Protein AF-A0A7J5V8W7-F1 (afdb_monomer)

Sequence (100 aa):
MLTHKNLYSCADNSFRAHDTQSSDITLGALPLSHSFGLTSMNKACKYGNLHVLMRKFQVEEAFQLIEKYKVTDFPGAPALSIKGRIKSNFLFKIINIEDD

Structure (mmCIF, N/CA/C/O backbone):
data_AF-A0A7J5V8W7-F1
#
_entry.id   AF-A0A7J5V8W7-F1
#
loop_
_atom_site.group_PDB
_atom_site.id
_atom_site.type_symbol
_atom_site.label_atom_id
_atom_site.label_alt_id
_atom_site.label_comp_id
_atom_site.label_asym_id
_atom_site.label_entity_id
_atom_site.label_seq_id
_atom_site.pdbx_PDB_ins_code
_atom_site.Cartn_x
_atom_site.Cartn_y
_atom_site.Cartn_z
_atom_site.occupancy
_atom_site.B_iso_or_equiv
_atom_site.auth_seq_id
_atom_site.auth_comp_id
_atom_site.auth_asym_id
_atom_site.auth_atom_id
_atom_site.pdbx_PDB_model_num
ATOM 1 N N . MET A 1 1 ? 18.485 8.009 -0.694 1.00 82.25 1 MET A N 1
ATOM 2 C CA . MET A 1 1 ? 17.552 8.700 -1.612 1.00 82.25 1 MET A CA 1
ATOM 3 C C . MET A 1 1 ? 16.813 7.636 -2.409 1.00 82.25 1 MET A C 1
ATOM 5 O O . MET A 1 1 ? 17.476 6.733 -2.903 1.00 82.25 1 MET A O 1
ATOM 9 N N . LEU A 1 2 ? 15.479 7.677 -2.468 1.00 89.56 2 LEU A N 1
ATOM 10 C CA . LEU A 1 2 ? 14.696 6.715 -3.253 1.00 89.56 2 LEU A CA 1
ATOM 11 C C . LEU A 1 2 ? 14.596 7.188 -4.705 1.00 89.56 2 LEU A C 1
ATOM 13 O O . LEU A 1 2 ? 14.378 8.370 -4.954 1.00 89.56 2 LEU A O 1
ATOM 17 N N . THR A 1 3 ? 14.735 6.264 -5.650 1.00 95.81 3 THR A N 1
ATOM 18 C CA . THR A 1 3 ? 14.502 6.514 -7.078 1.00 95.81 3 THR A CA 1
ATOM 19 C C . THR A 1 3 ? 13.064 6.161 -7.463 1.00 95.81 3 THR A C 1
ATOM 21 O O . THR A 1 3 ? 12.398 5.388 -6.769 1.00 95.81 3 THR A O 1
ATOM 24 N N . HIS A 1 4 ? 12.602 6.639 -8.623 1.00 93.94 4 HIS A N 1
ATOM 25 C CA . HIS A 1 4 ? 11.316 6.212 -9.194 1.00 93.94 4 HIS A CA 1
ATOM 26 C C . HIS A 1 4 ? 11.218 4.689 -9.336 1.00 93.94 4 HIS A C 1
ATOM 28 O O . HIS A 1 4 ? 10.174 4.111 -9.039 1.00 93.94 4 HIS A O 1
ATOM 34 N N . LYS A 1 5 ? 12.321 4.025 -9.713 1.00 95.75 5 LYS A N 1
ATOM 35 C CA . LYS A 1 5 ? 12.374 2.563 -9.816 1.00 95.75 5 LYS A CA 1
ATOM 36 C C . LYS A 1 5 ? 12.135 1.894 -8.461 1.00 95.75 5 LYS A C 1
ATOM 38 O O . LYS A 1 5 ? 11.435 0.892 -8.410 1.00 95.75 5 LYS A O 1
ATOM 43 N N . ASN A 1 6 ? 12.648 2.461 -7.366 1.00 94.56 6 ASN A N 1
ATOM 44 C CA . ASN A 1 6 ? 12.385 1.923 -6.029 1.00 94.56 6 ASN A CA 1
ATOM 45 C C . ASN A 1 6 ? 10.900 2.020 -5.667 1.00 94.56 6 ASN A C 1
ATOM 47 O O . ASN A 1 6 ? 10.324 1.029 -5.234 1.00 94.56 6 ASN A O 1
ATOM 51 N N . LEU A 1 7 ? 10.272 3.179 -5.892 1.00 94.00 7 LEU A N 1
ATOM 52 C CA . LEU A 1 7 ? 8.846 3.374 -5.600 1.00 94.00 7 LEU A CA 1
ATOM 53 C C . LEU A 1 7 ? 7.958 2.452 -6.443 1.00 94.00 7 LEU A C 1
ATOM 55 O O . LEU A 1 7 ? 7.012 1.864 -5.922 1.00 94.00 7 LEU A O 1
ATOM 59 N N . TYR A 1 8 ? 8.301 2.287 -7.721 1.00 95.25 8 TYR A N 1
ATOM 60 C CA . TYR A 1 8 ? 7.625 1.366 -8.627 1.00 95.25 8 TYR A CA 1
ATOM 61 C C . TYR A 1 8 ? 7.725 -0.085 -8.143 1.00 95.25 8 TYR A C 1
ATOM 63 O O . TYR A 1 8 ? 6.710 -0.767 -8.028 1.00 95.25 8 TYR A O 1
ATOM 71 N N . SER A 1 9 ? 8.936 -0.552 -7.822 1.00 95.69 9 SER A N 1
ATOM 72 C CA . SER A 1 9 ? 9.149 -1.920 -7.344 1.00 95.69 9 SER A CA 1
ATOM 73 C C . SER A 1 9 ? 8.463 -2.182 -6.002 1.00 95.69 9 SER A C 1
ATOM 75 O O . SER A 1 9 ? 7.947 -3.275 -5.799 1.00 95.69 9 SER A O 1
ATOM 77 N N . CYS A 1 10 ? 8.405 -1.195 -5.101 1.00 94.19 10 CYS A N 1
ATOM 78 C CA . CYS A 1 10 ? 7.643 -1.320 -3.858 1.00 94.19 10 CYS A CA 1
ATOM 79 C C . CYS A 1 10 ? 6.143 -1.490 -4.130 1.00 94.19 10 CYS A C 1
ATOM 81 O O . CYS A 1 10 ? 5.534 -2.386 -3.557 1.00 94.19 10 CYS A O 1
ATOM 83 N N . ALA A 1 11 ? 5.559 -0.684 -5.022 1.00 93.44 11 ALA A N 1
ATOM 84 C CA . ALA A 1 11 ? 4.144 -0.803 -5.377 1.00 93.44 11 ALA A CA 1
ATOM 85 C C . ALA A 1 11 ? 3.817 -2.170 -6.009 1.00 93.44 11 ALA A C 1
ATOM 87 O O . ALA A 1 11 ? 2.820 -2.789 -5.645 1.00 93.44 11 ALA A O 1
ATOM 88 N N . ASP A 1 12 ? 4.679 -2.659 -6.907 1.00 95.00 12 ASP A N 1
ATOM 89 C CA . ASP A 1 12 ? 4.539 -3.968 -7.555 1.00 95.00 12 ASP A CA 1
ATOM 90 C C . ASP A 1 12 ? 4.603 -5.127 -6.554 1.00 95.00 12 ASP A C 1
ATOM 92 O O . ASP A 1 12 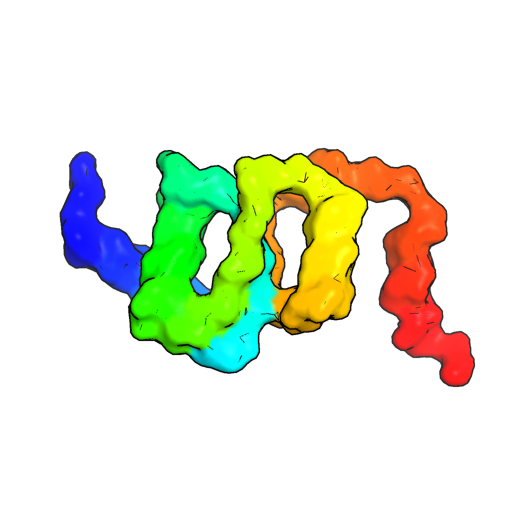? 3.706 -5.968 -6.492 1.00 95.00 12 ASP A O 1
ATOM 96 N N . ASN A 1 13 ? 5.633 -5.122 -5.706 1.00 94.31 13 ASN A N 1
ATOM 97 C CA . ASN A 1 13 ? 5.805 -6.147 -4.687 1.00 94.31 13 ASN A CA 1
ATOM 98 C C . ASN A 1 13 ? 4.663 -6.122 -3.671 1.00 94.31 13 ASN A C 1
ATOM 100 O O . ASN A 1 13 ? 4.185 -7.181 -3.283 1.00 94.31 13 ASN A O 1
ATOM 104 N N . SER A 1 14 ? 4.201 -4.942 -3.246 1.00 90.62 14 SER A N 1
ATOM 105 C CA . SER A 1 14 ? 3.085 -4.838 -2.305 1.00 90.62 14 SER A CA 1
ATOM 106 C C . SER A 1 14 ? 1.767 -5.323 -2.898 1.00 90.62 14 SER A C 1
ATOM 108 O O . SER A 1 14 ? 1.010 -5.956 -2.171 1.00 90.62 14 SER A O 1
ATOM 110 N N . PHE A 1 15 ? 1.499 -5.066 -4.181 1.00 89.88 15 PHE A N 1
ATOM 111 C CA . PHE A 1 15 ? 0.319 -5.597 -4.869 1.00 89.88 15 PHE A CA 1
ATOM 112 C C . PHE A 1 15 ? 0.319 -7.128 -4.870 1.00 89.88 15 PHE A C 1
ATOM 114 O O . PHE A 1 15 ? -0.643 -7.747 -4.430 1.00 89.88 15 PHE A O 1
ATOM 121 N N . ARG A 1 16 ? 1.445 -7.730 -5.267 1.00 90.31 16 ARG A N 1
ATOM 122 C CA . ARG A 1 16 ? 1.608 -9.189 -5.336 1.00 90.31 16 ARG A CA 1
ATOM 123 C C . ARG A 1 16 ? 1.611 -9.856 -3.963 1.00 90.31 16 ARG A C 1
ATOM 125 O O . ARG A 1 16 ? 1.061 -10.936 -3.811 1.00 90.31 16 ARG A O 1
ATOM 132 N N . ALA A 1 17 ? 2.241 -9.233 -2.969 1.00 88.44 17 ALA A N 1
ATOM 133 C CA . ALA A 1 17 ? 2.357 -9.798 -1.626 1.00 88.44 17 ALA A CA 1
ATOM 134 C C . ALA A 1 17 ? 1.022 -9.835 -0.870 1.00 88.44 17 ALA A C 1
ATOM 136 O O . ALA A 1 17 ? 0.836 -10.712 -0.034 1.00 88.44 17 ALA A O 1
ATOM 137 N N . HIS A 1 18 ? 0.119 -8.892 -1.150 1.00 83.19 18 HIS A N 1
ATOM 138 C CA . HIS A 1 18 ? -1.206 -8.828 -0.523 1.00 83.19 18 HIS A CA 1
ATOM 139 C C . HIS A 1 18 ? -2.312 -9.398 -1.417 1.00 83.19 18 HIS A C 1
ATOM 141 O O . HIS A 1 18 ? -3.476 -9.227 -1.079 1.00 83.19 18 HIS A O 1
ATOM 147 N N . ASP A 1 19 ? -1.956 -9.996 -2.562 1.00 86.25 19 ASP A N 1
ATOM 148 C CA . ASP A 1 19 ? -2.896 -10.463 -3.591 1.00 86.25 19 ASP A CA 1
ATOM 149 C C . ASP A 1 19 ? -4.009 -9.443 -3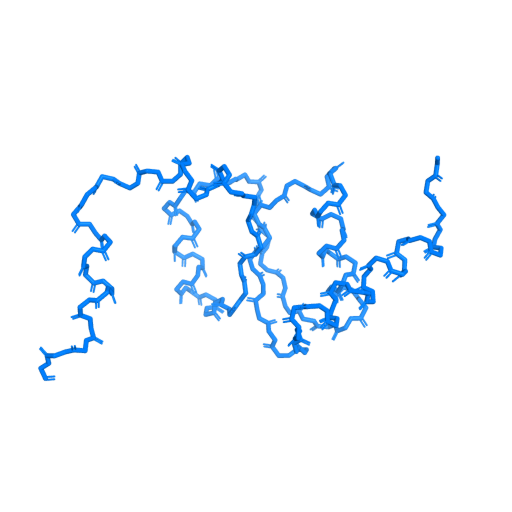.899 1.00 86.25 19 ASP A C 1
ATOM 151 O O . ASP A 1 19 ? -5.183 -9.775 -4.060 1.00 86.25 19 ASP A O 1
ATOM 155 N N . THR A 1 20 ? -3.630 -8.158 -3.915 1.00 85.12 20 THR A N 1
ATOM 156 C CA . THR A 1 20 ? -4.583 -7.061 -4.085 1.00 85.12 20 THR A CA 1
ATOM 157 C C . THR A 1 20 ? -5.223 -7.162 -5.461 1.00 85.12 20 THR A C 1
ATOM 159 O O . THR A 1 20 ? -4.543 -7.390 -6.456 1.00 85.12 20 THR A O 1
ATOM 162 N N . GLN A 1 21 ? -6.521 -6.916 -5.529 1.00 87.25 21 GLN A N 1
ATOM 163 C CA . GLN A 1 21 ? -7.282 -6.829 -6.763 1.00 87.25 21 GLN A CA 1
ATOM 164 C C . GLN A 1 21 ? -7.597 -5.366 -7.081 1.00 87.25 21 GLN A C 1
ATOM 166 O O . GLN A 1 21 ? -7.687 -4.511 -6.200 1.00 87.25 21 GLN A O 1
ATOM 171 N N . SER A 1 22 ? -7.805 -5.042 -8.357 1.00 88.00 22 SER A N 1
ATOM 172 C CA . SER A 1 22 ? -8.245 -3.694 -8.752 1.00 88.00 22 SER A CA 1
ATOM 173 C C . SER A 1 22 ? -9.644 -3.348 -8.227 1.00 88.00 22 SER A C 1
ATOM 175 O O . SER A 1 22 ? -9.980 -2.175 -8.106 1.00 88.00 22 SER A O 1
ATOM 177 N N . SER A 1 23 ? -10.449 -4.358 -7.886 1.00 88.44 23 SER A N 1
ATOM 178 C CA . SER A 1 23 ? -11.755 -4.205 -7.241 1.00 88.44 23 SER A CA 1
ATOM 179 C C . SER A 1 23 ? -11.675 -3.909 -5.744 1.00 88.44 23 SER A C 1
ATOM 181 O O . SER A 1 23 ? -12.705 -3.605 -5.146 1.00 88.44 23 SER A O 1
ATOM 183 N N . ASP A 1 24 ? -10.493 -4.016 -5.130 1.00 88.38 24 ASP A N 1
ATOM 184 C CA . ASP A 1 24 ? -10.361 -3.803 -3.695 1.00 88.38 24 ASP A CA 1
ATOM 185 C C . ASP A 1 24 ? -10.577 -2.346 -3.303 1.00 88.38 24 ASP A C 1
ATOM 187 O O . ASP A 1 24 ? -10.194 -1.400 -4.002 1.00 88.38 24 ASP A O 1
ATOM 191 N N . ILE A 1 25 ? -11.165 -2.183 -2.123 1.00 89.88 25 ILE A N 1
ATOM 192 C CA . ILE A 1 25 ? -11.388 -0.899 -1.481 1.00 89.88 25 ILE A CA 1
ATOM 193 C C . ILE A 1 25 ? -10.502 -0.866 -0.248 1.00 89.88 25 ILE A C 1
ATOM 195 O O . ILE A 1 25 ? -10.801 -1.493 0.766 1.00 89.88 25 ILE A O 1
ATOM 199 N N . THR A 1 26 ? -9.408 -0.120 -0.333 1.00 90.19 26 THR A N 1
ATOM 200 C CA . THR A 1 26 ? -8.423 -0.027 0.737 1.00 90.19 26 THR A CA 1
ATOM 201 C C . THR A 1 26 ? -8.688 1.215 1.600 1.00 90.19 26 THR A C 1
ATOM 203 O O . THR A 1 26 ? -8.889 2.321 1.087 1.00 90.19 26 THR A O 1
ATOM 206 N N . LEU A 1 27 ? -8.658 1.078 2.928 1.00 90.62 27 LEU A N 1
ATOM 207 C CA . LEU A 1 27 ? -8.711 2.218 3.851 1.00 90.62 27 LEU A CA 1
ATOM 208 C C . LEU A 1 27 ? -7.292 2.714 4.177 1.00 90.62 27 LEU A C 1
ATOM 210 O O . LEU A 1 27 ? -6.520 2.077 4.893 1.00 90.62 27 LEU A O 1
ATOM 214 N N . GLY A 1 28 ? -6.957 3.901 3.678 1.00 89.19 28 GLY A N 1
ATOM 215 C CA . GLY A 1 28 ? -5.699 4.594 3.928 1.00 89.19 28 GLY A CA 1
ATOM 216 C C . GLY A 1 28 ? -5.719 5.374 5.242 1.00 89.19 28 GLY A C 1
ATOM 217 O O . GLY A 1 28 ? -5.959 6.580 5.245 1.00 89.19 28 GLY A O 1
ATOM 218 N N . ALA A 1 29 ? -5.433 4.696 6.355 1.00 85.62 29 ALA A N 1
ATOM 219 C CA . ALA A 1 29 ? -5.270 5.318 7.678 1.00 85.62 29 ALA A CA 1
ATOM 220 C C . ALA A 1 29 ? -3.823 5.724 8.015 1.00 85.62 29 ALA A C 1
ATOM 222 O O . ALA A 1 29 ? -3.562 6.339 9.054 1.00 85.62 29 ALA A O 1
ATOM 223 N N . LEU A 1 30 ? -2.870 5.333 7.169 1.00 84.31 30 LEU A N 1
ATOM 224 C CA . LEU A 1 30 ? -1.445 5.548 7.388 1.00 84.31 30 LEU A CA 1
ATOM 225 C C . LEU A 1 30 ? -1.001 6.921 6.859 1.00 84.31 30 LEU A C 1
ATOM 227 O O . LEU A 1 30 ? -1.434 7.331 5.781 1.00 84.31 30 LEU A O 1
ATOM 231 N N . PRO A 1 31 ? -0.073 7.609 7.548 1.00 85.75 31 PRO A N 1
ATOM 232 C CA . PRO A 1 31 ? 0.526 8.831 7.026 1.00 85.75 31 PRO A CA 1
ATOM 233 C C . PRO A 1 31 ? 1.248 8.588 5.692 1.00 85.75 31 PRO A C 1
ATOM 235 O O . PRO A 1 31 ? 2.110 7.712 5.594 1.00 85.75 31 PRO A O 1
ATOM 238 N N . LEU A 1 32 ? 0.960 9.418 4.686 1.00 87.94 32 LEU A N 1
ATOM 239 C CA . LEU A 1 32 ? 1.626 9.369 3.373 1.00 87.94 32 LEU A CA 1
ATOM 240 C C . LEU A 1 32 ? 3.080 9.866 3.407 1.00 87.94 32 LEU A C 1
ATOM 242 O O . LEU A 1 32 ? 3.838 9.628 2.473 1.00 87.94 32 LEU A O 1
ATOM 246 N N . SER A 1 33 ? 3.487 10.532 4.490 1.00 86.62 33 SER A N 1
ATOM 247 C CA . SER A 1 33 ? 4.878 10.937 4.724 1.00 86.62 33 SER A CA 1
ATOM 248 C C . SER A 1 33 ? 5.803 9.761 5.051 1.00 86.62 33 SER A C 1
ATOM 250 O O . SER A 1 33 ? 7.021 9.922 5.042 1.00 86.62 33 SER A O 1
ATOM 252 N N . HIS A 1 34 ? 5.246 8.581 5.339 1.00 85.94 34 HIS A N 1
ATOM 253 C CA . HIS A 1 34 ? 5.997 7.367 5.626 1.00 85.94 34 HIS A CA 1
ATOM 254 C C . HIS A 1 34 ? 5.920 6.378 4.453 1.00 85.94 34 HIS A C 1
ATOM 256 O O . HIS A 1 34 ? 4.912 6.305 3.747 1.00 85.94 34 HIS A O 1
ATOM 262 N N . SER A 1 35 ? 6.971 5.572 4.268 1.00 88.69 35 SER A N 1
ATOM 263 C CA . SER A 1 35 ? 7.121 4.653 3.127 1.00 88.69 35 SER A CA 1
ATOM 264 C C . SER A 1 35 ? 5.938 3.703 2.946 1.00 88.69 35 SER A C 1
ATOM 266 O O . SER A 1 35 ? 5.554 3.428 1.813 1.00 88.69 35 SER A O 1
ATOM 268 N N . PHE A 1 36 ? 5.329 3.233 4.037 1.00 87.88 36 PHE A N 1
ATOM 269 C CA . PHE A 1 36 ? 4.179 2.330 3.969 1.00 87.88 36 PHE A CA 1
ATOM 270 C C . PHE A 1 36 ? 2.931 3.016 3.385 1.00 87.88 36 PHE A C 1
ATOM 272 O O . PHE A 1 36 ? 2.358 2.517 2.418 1.00 87.88 36 PHE A O 1
ATOM 279 N N . GLY A 1 37 ? 2.557 4.198 3.894 1.00 89.12 37 GLY A N 1
ATOM 280 C CA . GLY A 1 37 ? 1.427 4.964 3.357 1.00 89.12 37 GLY A CA 1
ATOM 281 C C . GLY A 1 37 ? 1.656 5.374 1.900 1.00 89.12 37 GLY A C 1
ATOM 282 O O . GLY A 1 37 ? 0.771 5.206 1.061 1.00 89.12 37 GLY A O 1
ATOM 283 N N . LEU A 1 38 ? 2.878 5.810 1.575 1.00 92.50 38 LEU A N 1
ATOM 284 C CA . LEU A 1 38 ? 3.268 6.149 0.206 1.00 92.50 38 LEU A CA 1
ATOM 285 C C . LEU A 1 38 ? 3.201 4.939 -0.739 1.00 92.50 38 LEU A C 1
ATOM 287 O O . LEU A 1 38 ? 2.708 5.057 -1.858 1.00 92.50 38 LEU A O 1
ATOM 291 N N . THR A 1 39 ? 3.674 3.771 -0.298 1.00 93.19 39 THR A N 1
ATOM 292 C CA . THR A 1 39 ? 3.639 2.539 -1.103 1.00 93.19 39 THR A CA 1
ATOM 293 C C . THR A 1 39 ? 2.207 2.094 -1.355 1.00 93.19 39 THR A C 1
ATOM 295 O O . THR A 1 39 ? 1.879 1.755 -2.490 1.00 93.19 39 THR A O 1
ATOM 298 N N . SER A 1 40 ? 1.340 2.168 -0.338 1.00 89.81 40 SER A N 1
ATOM 299 C CA . SER A 1 40 ? -0.084 1.893 -0.516 1.00 89.81 40 SER A CA 1
ATOM 300 C C . SER A 1 40 ? -0.666 2.820 -1.583 1.00 89.81 40 SER A C 1
ATOM 302 O O . SER A 1 40 ? -1.294 2.364 -2.535 1.00 89.81 40 SER A O 1
ATOM 304 N N . MET A 1 41 ? -0.441 4.134 -1.474 1.00 92.00 41 MET A N 1
ATOM 305 C CA . MET A 1 41 ? -0.967 5.102 -2.443 1.00 92.00 41 MET A CA 1
ATOM 306 C C . MET A 1 41 ? -0.464 4.824 -3.866 1.00 92.00 41 MET A C 1
ATOM 308 O O . MET A 1 41 ? -1.256 4.807 -4.803 1.00 92.00 41 MET A O 1
ATOM 312 N N . ASN A 1 42 ? 0.831 4.543 -4.029 1.00 93.56 42 ASN A N 1
ATOM 313 C CA . ASN A 1 42 ? 1.414 4.223 -5.332 1.00 93.56 42 ASN A CA 1
ATOM 314 C C . ASN A 1 42 ? 0.853 2.919 -5.921 1.00 93.56 42 ASN A C 1
ATOM 316 O O . ASN A 1 42 ? 0.664 2.844 -7.135 1.00 93.56 42 ASN A O 1
ATOM 320 N N . LYS A 1 43 ? 0.557 1.916 -5.079 1.00 91.75 43 LYS A N 1
ATOM 321 C CA . LYS A 1 43 ? -0.160 0.690 -5.473 1.00 91.75 43 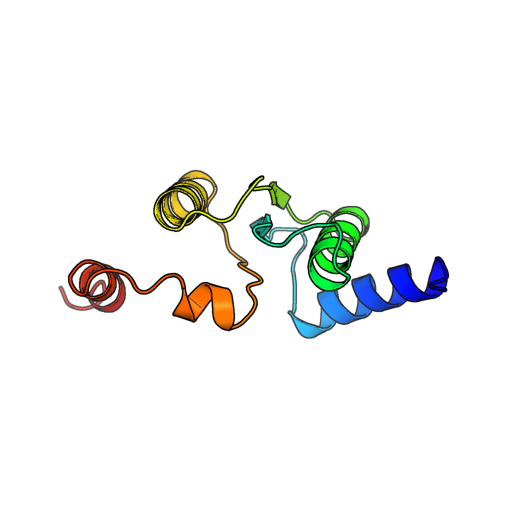LYS A CA 1
ATOM 322 C C . LYS A 1 43 ? -1.508 1.050 -6.109 1.00 91.75 43 LYS A C 1
ATOM 324 O O . LYS A 1 43 ? -1.757 0.635 -7.237 1.00 91.75 43 LYS A O 1
ATOM 329 N N . ALA A 1 44 ? -2.294 1.909 -5.455 1.00 90.62 44 ALA A N 1
ATOM 330 C CA . ALA A 1 44 ? -3.582 2.385 -5.972 1.00 90.62 44 ALA A CA 1
ATOM 331 C C . ALA A 1 44 ? -3.476 3.175 -7.268 1.00 90.62 44 ALA A C 1
ATOM 333 O O . ALA A 1 44 ? -4.202 2.890 -8.217 1.00 90.62 44 ALA A O 1
ATOM 334 N N . CYS A 1 45 ? -2.520 4.097 -7.367 1.00 91.31 45 CYS A N 1
ATOM 335 C CA . CYS A 1 45 ? -2.303 4.833 -8.609 1.00 91.31 45 CYS A CA 1
ATOM 336 C C . CYS A 1 45 ? -1.922 3.916 -9.782 1.00 91.31 45 CYS A C 1
ATOM 338 O O . CYS A 1 45 ? -2.248 4.225 -10.924 1.00 91.31 45 CYS A O 1
ATOM 340 N N . LYS A 1 46 ? -1.220 2.808 -9.517 1.00 92.69 46 LYS A N 1
ATOM 341 C CA . LYS A 1 46 ? -0.749 1.882 -10.552 1.00 92.69 46 LYS A CA 1
ATOM 342 C C . LYS A 1 46 ? -1.804 0.855 -10.970 1.00 92.69 46 LYS A C 1
ATOM 344 O O . LYS A 1 46 ? -1.901 0.564 -12.158 1.00 92.69 46 LYS A O 1
ATOM 349 N N . TYR A 1 47 ? -2.530 0.282 -10.012 1.00 91.38 47 TYR A N 1
ATOM 350 C CA . TYR A 1 47 ? -3.410 -0.873 -10.230 1.00 91.38 47 TYR A CA 1
ATOM 351 C C . TYR A 1 47 ? -4.906 -0.545 -10.178 1.00 91.38 47 TYR A C 1
ATOM 353 O O . TYR A 1 47 ? -5.725 -1.394 -10.521 1.00 91.38 47 TYR A O 1
ATOM 361 N N . GLY A 1 48 ? -5.270 0.682 -9.799 1.00 87.50 48 GLY A N 1
ATOM 362 C CA . GLY A 1 48 ? -6.648 1.166 -9.860 1.00 87.50 48 GLY A CA 1
ATOM 363 C C . GLY A 1 48 ? -7.545 0.737 -8.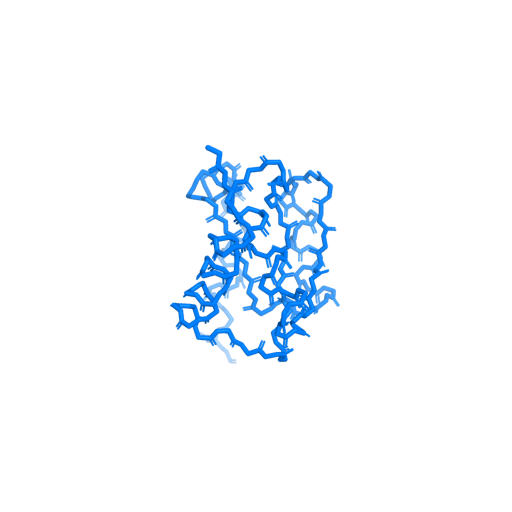699 1.00 87.50 48 GLY A C 1
ATOM 364 O O . GLY A 1 48 ? -8.755 0.889 -8.821 1.00 87.50 48 GLY A O 1
ATOM 365 N N . ASN A 1 49 ? -6.990 0.238 -7.586 1.00 85.56 49 ASN A N 1
ATOM 366 C CA . ASN A 1 49 ? -7.789 -0.056 -6.393 1.00 85.56 49 ASN A CA 1
ATOM 367 C C . ASN A 1 49 ? -8.293 1.240 -5.730 1.00 85.56 49 ASN A C 1
ATOM 369 O O . ASN A 1 49 ? -7.591 2.259 -5.700 1.00 85.56 49 ASN A O 1
ATOM 373 N N . LEU A 1 50 ? -9.520 1.215 -5.203 1.00 90.25 50 LEU A N 1
ATOM 374 C CA . LEU A 1 50 ? -10.143 2.385 -4.588 1.00 90.25 50 LEU A CA 1
ATOM 375 C C . LEU A 1 50 ? -9.481 2.667 -3.238 1.00 90.25 50 LEU A C 1
ATOM 377 O O . LEU A 1 50 ? -9.334 1.772 -2.410 1.00 90.25 50 LEU A O 1
ATOM 381 N N . HIS A 1 51 ? -9.124 3.927 -2.991 1.00 90.62 51 HIS A N 1
ATOM 382 C CA . HIS A 1 51 ? -8.506 4.340 -1.736 1.00 90.62 51 HIS A CA 1
ATOM 383 C C . HIS A 1 51 ? -9.359 5.339 -0.964 1.00 90.62 51 HIS A C 1
ATOM 385 O O . HIS A 1 51 ? -9.512 6.493 -1.365 1.00 90.62 51 HIS A O 1
ATOM 391 N N . VAL A 1 52 ? -9.853 4.910 0.196 1.00 92.12 52 VAL A N 1
ATOM 392 C CA . VAL A 1 52 ? -10.543 5.779 1.150 1.00 92.12 52 VAL A CA 1
ATOM 393 C C . VAL A 1 52 ? -9.493 6.381 2.074 1.00 92.12 52 VAL A C 1
ATOM 395 O O . VAL A 1 52 ? -8.919 5.687 2.906 1.00 92.12 52 VAL A O 1
ATOM 398 N N . LEU A 1 53 ? -9.193 7.668 1.912 1.00 91.25 53 LEU A N 1
ATOM 399 C CA . LEU A 1 53 ? -8.170 8.341 2.712 1.00 91.25 53 LEU A CA 1
ATOM 400 C C . LEU A 1 53 ? -8.766 8.938 3.983 1.00 91.25 53 LEU A C 1
ATOM 402 O O . LEU A 1 53 ? -9.745 9.680 3.934 1.00 91.25 53 LEU A O 1
ATOM 406 N N . MET A 1 54 ? -8.106 8.686 5.110 1.00 89.44 54 MET A N 1
ATOM 407 C CA . MET A 1 54 ? -8.430 9.307 6.387 1.00 89.44 54 MET A CA 1
ATOM 408 C C . MET A 1 54 ? -7.277 10.215 6.819 1.00 89.44 54 MET A C 1
ATOM 410 O O . MET A 1 54 ? -6.122 9.795 6.884 1.00 89.44 54 MET A O 1
ATOM 414 N N . ARG A 1 55 ? -7.578 11.483 7.130 1.00 85.56 55 ARG A N 1
ATOM 415 C CA . ARG A 1 55 ? -6.550 12.490 7.460 1.00 85.56 55 ARG A CA 1
ATOM 416 C C . ARG A 1 55 ? -5.756 12.127 8.719 1.00 85.56 55 ARG A C 1
ATOM 418 O O . ARG A 1 55 ? -4.566 12.420 8.803 1.00 85.56 55 ARG A O 1
ATOM 425 N N . LYS A 1 56 ? -6.419 11.534 9.709 1.00 84.25 56 LYS A N 1
ATOM 426 C CA . LYS A 1 56 ? -5.825 11.094 10.972 1.00 84.25 56 LYS A CA 1
ATOM 427 C C . LYS A 1 56 ? -6.585 9.876 11.464 1.00 84.25 56 LYS A C 1
ATOM 429 O O . LYS A 1 56 ? -7.806 9.906 11.478 1.00 84.25 56 LYS A O 1
ATOM 434 N N . PHE A 1 57 ? -5.874 8.843 11.908 1.00 85.50 57 PHE A N 1
ATOM 435 C CA . PHE A 1 57 ? -6.527 7.652 12.434 1.00 85.50 57 PHE A CA 1
ATOM 436 C C . PHE A 1 57 ? -7.382 7.959 13.667 1.00 85.50 57 PHE A C 1
ATOM 438 O O . PHE A 1 57 ? -6.866 8.406 14.696 1.00 85.50 57 PHE A O 1
ATOM 445 N N . GLN A 1 58 ? -8.676 7.681 13.535 1.00 87.00 58 GLN A N 1
ATOM 446 C CA . GLN A 1 58 ? -9.671 7.651 14.598 1.00 87.00 58 GLN A CA 1
ATOM 447 C C . GLN A 1 58 ? -10.443 6.344 14.455 1.00 87.00 58 GLN A C 1
ATOM 449 O O . GLN A 1 58 ? -10.834 5.973 13.352 1.00 87.00 58 GLN A O 1
ATOM 454 N N . VAL A 1 59 ? -10.611 5.620 15.556 1.00 85.12 59 VAL A N 1
ATOM 455 C CA . VAL A 1 59 ? -11.100 4.236 15.529 1.00 85.12 59 VAL A CA 1
ATOM 456 C C . VAL A 1 59 ? -12.561 4.194 15.089 1.00 85.12 59 VAL A C 1
ATOM 458 O O . VAL A 1 59 ? -12.919 3.446 14.187 1.00 85.12 59 VAL A O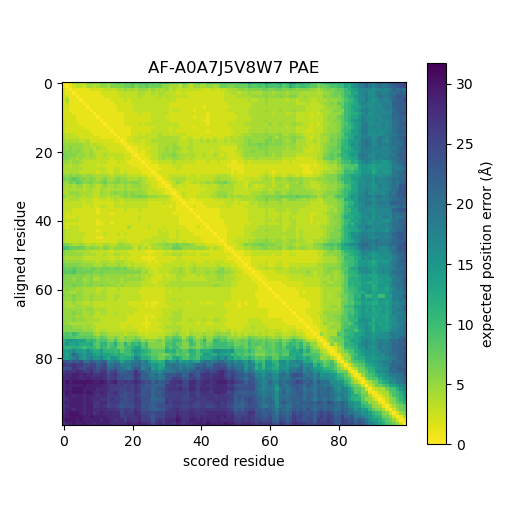 1
ATOM 461 N N . GLU A 1 60 ? -13.391 5.042 15.686 1.00 87.25 60 GLU A N 1
ATOM 462 C CA . GLU A 1 60 ? -14.823 5.129 15.414 1.00 87.25 60 GLU A CA 1
ATOM 463 C C . GLU A 1 60 ? -15.088 5.563 13.968 1.00 87.25 60 GLU A C 1
ATOM 465 O O . GLU A 1 60 ? -15.906 4.960 13.275 1.00 87.25 60 GLU A O 1
ATOM 470 N N . GLU A 1 61 ? -14.346 6.564 13.489 1.00 88.81 61 GLU A N 1
ATOM 471 C CA . GLU A 1 61 ? -14.424 7.035 12.103 1.00 88.81 61 GLU A CA 1
ATOM 472 C C . GLU A 1 61 ? -13.973 5.943 11.125 1.00 88.81 61 GLU A C 1
ATOM 474 O O . GLU A 1 61 ? -14.642 5.706 10.124 1.00 88.81 61 GLU A O 1
ATOM 479 N N . ALA A 1 62 ? -12.888 5.222 11.429 1.00 88.69 62 ALA A N 1
ATOM 480 C CA . ALA A 1 62 ? -12.412 4.125 10.593 1.00 88.69 62 ALA A CA 1
ATOM 481 C C . ALA A 1 62 ? -13.491 3.049 10.408 1.00 88.69 62 ALA A C 1
ATOM 483 O O . ALA A 1 62 ? -13.747 2.646 9.277 1.00 88.69 62 ALA A O 1
ATOM 484 N N . PHE A 1 63 ? -14.171 2.634 11.481 1.00 88.31 63 PHE A N 1
ATOM 485 C CA . PHE A 1 63 ? -15.257 1.653 11.384 1.00 88.31 63 PHE A CA 1
ATOM 486 C C . PHE A 1 63 ? -16.459 2.170 10.587 1.00 88.31 63 PHE A C 1
ATOM 488 O O . PHE A 1 63 ? -16.983 1.441 9.746 1.00 88.31 63 PHE A O 1
ATOM 495 N N . GLN A 1 64 ? -16.851 3.433 10.773 1.00 91.12 64 GLN A N 1
ATOM 496 C CA . GLN A 1 64 ? -17.911 4.051 9.968 1.00 91.12 64 GLN A CA 1
ATOM 497 C C . GLN A 1 64 ? -17.548 4.087 8.478 1.00 91.12 64 GLN A C 1
ATOM 499 O O . GLN A 1 64 ? -18.389 3.821 7.621 1.00 91.12 64 GLN A O 1
ATOM 504 N N . LEU A 1 65 ? -16.290 4.394 8.152 1.00 91.19 65 LEU A N 1
ATOM 505 C CA . LEU A 1 65 ? -15.793 4.396 6.777 1.00 91.19 65 LEU A CA 1
ATOM 506 C C . LEU A 1 65 ? -15.742 2.980 6.191 1.00 91.19 65 LEU A C 1
ATOM 508 O O . LEU A 1 65 ? -16.126 2.803 5.035 1.00 91.19 65 LEU A O 1
ATOM 512 N N . ILE A 1 66 ? -15.326 1.984 6.981 1.00 89.25 66 ILE A N 1
ATOM 513 C CA . ILE A 1 66 ? -15.330 0.569 6.582 1.00 89.25 66 ILE A CA 1
ATOM 514 C C . ILE A 1 66 ? -16.743 0.132 6.200 1.00 89.25 66 ILE A C 1
ATOM 516 O O . ILE A 1 66 ? -16.941 -0.422 5.119 1.00 89.25 66 ILE A O 1
ATOM 520 N N . GLU A 1 67 ? -17.735 0.436 7.036 1.00 91.31 67 GLU A N 1
ATOM 521 C CA . GLU A 1 67 ? -19.124 0.061 6.780 1.00 91.31 67 GLU A CA 1
ATOM 522 C C . GLU A 1 67 ? -19.728 0.815 5.587 1.00 91.31 67 GLU A C 1
ATOM 524 O O . GLU A 1 67 ? -20.416 0.208 4.758 1.00 91.31 67 GLU A O 1
ATOM 529 N N . LYS A 1 68 ? -19.458 2.124 5.491 1.00 94.00 68 LYS A N 1
ATOM 530 C CA . LYS A 1 68 ? -19.996 3.011 4.453 1.00 94.00 68 LYS A CA 1
ATOM 531 C C . LYS A 1 68 ? -19.460 2.679 3.065 1.00 94.00 68 LYS A C 1
ATOM 533 O O . LYS A 1 68 ? -20.229 2.662 2.109 1.00 94.00 68 LYS A O 1
ATOM 538 N N . TYR A 1 69 ? -18.153 2.459 2.953 1.00 91.69 69 TYR A N 1
ATOM 539 C CA . TYR A 1 69 ? -17.485 2.232 1.670 1.00 91.69 69 TYR A CA 1
ATOM 540 C C . TYR A 1 69 ? -17.237 0.755 1.370 1.00 91.69 69 TYR A C 1
ATOM 542 O O . TYR A 1 69 ? -16.702 0.461 0.311 1.00 91.69 69 TYR A O 1
ATOM 550 N N . LYS A 1 70 ? -17.636 -0.158 2.269 1.00 90.25 70 LYS A N 1
ATOM 551 C CA . LYS A 1 70 ? -17.418 -1.608 2.134 1.00 90.25 70 LYS A CA 1
ATOM 552 C C . LYS A 1 70 ? -15.945 -1.930 1.877 1.00 90.25 70 LYS A C 1
ATOM 554 O O . LYS A 1 70 ? -15.597 -2.611 0.921 1.00 90.25 70 LYS A O 1
ATOM 559 N N . VAL A 1 71 ? -15.089 -1.383 2.739 1.00 88.12 71 VAL A N 1
ATOM 560 C CA . VAL A 1 71 ? -13.632 -1.571 2.682 1.00 88.12 71 VAL A CA 1
ATOM 561 C C . VAL A 1 71 ? -13.303 -3.065 2.734 1.00 88.12 71 VAL A C 1
ATOM 563 O O . VAL A 1 71 ? -13.767 -3.762 3.634 1.00 88.12 71 VAL A O 1
ATOM 566 N N . THR A 1 72 ? -12.492 -3.529 1.784 1.00 86.56 72 THR A N 1
ATOM 567 C CA . THR A 1 72 ? -12.038 -4.924 1.667 1.00 86.56 72 THR A CA 1
ATOM 568 C C . THR A 1 72 ? -10.599 -5.115 2.148 1.00 86.56 72 THR A C 1
ATOM 570 O O . THR A 1 72 ? -10.220 -6.227 2.500 1.00 86.56 72 THR A O 1
ATOM 573 N N . ASP A 1 73 ? -9.811 -4.036 2.229 1.00 83.88 73 ASP A N 1
ATOM 574 C CA . ASP A 1 73 ? -8.405 -4.062 2.644 1.00 83.88 73 ASP A CA 1
ATOM 575 C C . ASP A 1 73 ? -8.097 -2.936 3.651 1.00 83.88 73 ASP A C 1
ATOM 577 O O . ASP A 1 73 ? -8.442 -1.768 3.451 1.00 83.88 73 ASP A O 1
ATOM 581 N N . PHE A 1 74 ? -7.428 -3.263 4.758 1.00 84.38 74 PHE A N 1
ATOM 582 C CA . PHE A 1 74 ? -7.052 -2.291 5.790 1.00 84.38 74 PHE A CA 1
ATOM 583 C C . PHE A 1 74 ? -5.591 -2.464 6.235 1.00 84.38 74 PHE A C 1
ATOM 585 O O . PHE A 1 74 ? -5.308 -3.116 7.246 1.00 84.38 74 PHE A O 1
ATOM 592 N N . PRO A 1 75 ? -4.634 -1.847 5.520 1.00 74.12 75 PRO A N 1
ATOM 593 C CA . PRO A 1 75 ? -3.230 -1.880 5.893 1.00 74.12 75 PRO A CA 1
ATOM 594 C C . PRO A 1 75 ? -2.990 -1.005 7.129 1.00 74.12 75 PRO A C 1
ATOM 596 O O . PRO A 1 75 ? -3.034 0.227 7.078 1.00 74.12 75 PRO A O 1
ATOM 599 N N . GLY A 1 76 ? -2.693 -1.652 8.255 1.00 72.75 76 GLY A N 1
ATOM 600 C CA . GLY A 1 76 ? -2.373 -1.003 9.521 1.00 72.75 76 GLY A CA 1
ATOM 601 C C . GLY A 1 76 ? -1.072 -1.530 10.122 1.00 72.75 76 GLY A C 1
ATOM 602 O O . GLY A 1 76 ? -0.793 -2.724 10.107 1.00 72.75 76 GLY A O 1
ATOM 603 N N . ALA A 1 77 ? -0.261 -0.636 10.688 1.00 66.06 77 ALA A N 1
ATOM 604 C CA . ALA A 1 77 ? 0.823 -1.029 11.585 1.00 66.06 77 ALA A CA 1
ATOM 605 C C . ALA A 1 77 ? 0.247 -1.732 12.834 1.00 66.06 77 ALA A C 1
ATOM 607 O O . ALA A 1 77 ? -0.814 -1.320 13.302 1.00 66.06 77 ALA A O 1
ATOM 608 N N . PRO A 1 78 ? 0.952 -2.692 13.463 1.00 63.22 78 PRO A N 1
ATOM 609 C CA . PRO A 1 78 ? 0.455 -3.393 14.657 1.00 63.22 78 PRO A CA 1
ATOM 610 C C . PRO A 1 78 ? 0.007 -2.457 15.7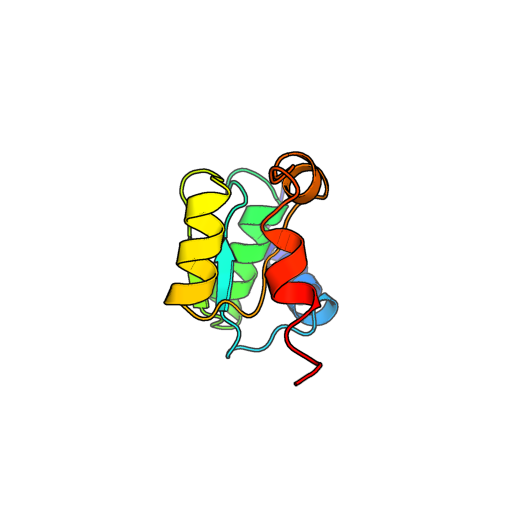94 1.00 63.22 78 PRO A C 1
ATOM 612 O O . PRO A 1 78 ? -0.944 -2.734 16.523 1.00 63.22 78 PRO A O 1
ATOM 615 N N . ALA A 1 79 ? 0.653 -1.293 15.913 1.00 60.78 79 ALA A N 1
ATOM 616 C CA . ALA A 1 79 ? 0.288 -0.263 16.878 1.00 60.78 79 ALA A CA 1
ATOM 617 C C . ALA A 1 79 ? -1.108 0.345 16.639 1.00 60.78 79 ALA A C 1
ATOM 619 O O . ALA A 1 79 ? -1.720 0.803 17.597 1.00 60.78 79 ALA A O 1
ATOM 620 N N . LEU A 1 80 ? -1.626 0.352 15.405 1.00 62.56 80 LEU A N 1
ATOM 621 C CA . LEU A 1 80 ? -2.996 0.788 15.102 1.00 62.56 80 LEU A CA 1
ATOM 622 C C . LEU A 1 80 ? -4.019 -0.190 15.691 1.00 62.56 80 LEU A C 1
ATOM 624 O O . LEU A 1 80 ? -4.982 0.254 16.312 1.00 62.56 80 LEU A O 1
ATOM 628 N N . SER A 1 81 ? -3.749 -1.496 15.615 1.00 57.22 81 SER A N 1
ATOM 629 C CA . SER A 1 81 ? -4.574 -2.531 16.253 1.00 57.22 81 SER A CA 1
ATOM 630 C C . SER A 1 81 ? -4.543 -2.434 17.784 1.00 57.22 81 SER A C 1
ATOM 632 O O . SER A 1 81 ? -5.567 -2.596 18.437 1.00 57.22 81 SER A O 1
ATOM 634 N N . ILE A 1 82 ? -3.381 -2.115 18.372 1.00 43.78 82 ILE A N 1
ATOM 635 C CA . ILE A 1 82 ? -3.207 -2.016 19.835 1.00 43.78 82 ILE A CA 1
ATOM 636 C C . ILE A 1 82 ? -3.745 -0.687 20.396 1.00 43.78 82 ILE A C 1
ATOM 638 O O . ILE A 1 82 ? -4.306 -0.656 21.491 1.00 43.78 82 ILE A O 1
ATOM 642 N N . LYS A 1 83 ? -3.589 0.425 19.665 1.00 38.34 83 LYS A N 1
ATOM 643 C CA . LYS A 1 83 ? -4.082 1.752 20.076 1.00 38.34 83 LYS A CA 1
ATOM 644 C C . LYS A 1 83 ? -5.590 1.890 19.873 1.00 38.34 83 LYS A C 1
ATOM 646 O O . LYS A 1 83 ? -6.225 2.653 20.594 1.00 38.34 83 LYS A O 1
ATOM 651 N N . GLY A 1 84 ? -6.165 1.080 18.988 1.00 40.09 84 GLY A N 1
ATOM 652 C CA . GLY A 1 84 ? -7.591 0.788 18.935 1.00 40.09 84 GLY A CA 1
ATOM 653 C C . GLY A 1 84 ? -8.048 -0.199 20.008 1.00 40.09 84 GLY A C 1
ATOM 654 O O . GLY A 1 84 ? -8.860 -1.062 19.697 1.00 40.09 84 GLY A O 1
ATOM 655 N N . ARG A 1 85 ? -7.555 -0.101 21.259 1.00 30.09 85 ARG A N 1
ATOM 656 C CA . ARG A 1 85 ? -8.102 -0.850 22.405 1.00 30.09 85 ARG A CA 1
ATOM 657 C C . ARG A 1 85 ? -9.529 -0.358 22.665 1.00 30.09 85 ARG A C 1
ATOM 659 O O . ARG A 1 85 ? -9.788 0.491 23.514 1.00 30.09 85 ARG A O 1
ATOM 666 N N . ILE A 1 86 ? -10.432 -0.906 21.864 1.00 35.53 86 ILE A N 1
ATOM 667 C CA . ILE A 1 86 ? -11.878 -0.862 21.963 1.00 35.53 86 ILE A CA 1
ATOM 668 C C . ILE A 1 86 ? -12.225 -1.267 23.390 1.00 35.53 86 ILE A C 1
ATOM 670 O O . ILE A 1 86 ? -11.756 -2.294 23.889 1.00 35.53 86 ILE A O 1
ATOM 674 N N . LYS A 1 87 ? -13.030 -0.447 24.073 1.00 29.97 87 LYS A N 1
ATOM 675 C CA . LYS A 1 87 ? -13.683 -0.859 25.314 1.00 29.97 87 LYS A CA 1
ATOM 676 C C . LYS A 1 87 ? -14.545 -2.085 24.999 1.00 29.97 87 LYS A C 1
ATOM 678 O O . LYS A 1 87 ? -15.642 -1.932 24.482 1.00 29.97 87 LYS A O 1
ATOM 683 N N . SER A 1 88 ? -13.972 -3.260 25.257 1.00 35.53 88 SER A N 1
ATOM 684 C CA . SER A 1 88 ? -14.467 -4.623 25.531 1.00 35.53 88 SER A CA 1
ATOM 685 C C . SER A 1 88 ? -15.845 -5.121 25.055 1.00 35.53 88 SER A C 1
ATOM 687 O O . SER A 1 88 ? -15.996 -6.329 24.935 1.00 35.53 88 SER A O 1
ATOM 689 N N . ASN A 1 89 ? -16.850 -4.292 24.774 1.00 31.30 89 ASN A N 1
ATOM 690 C CA . ASN A 1 89 ? -18.229 -4.759 24.586 1.00 31.30 89 ASN A CA 1
ATOM 691 C C . ASN A 1 89 ? -18.721 -4.755 23.132 1.00 31.30 89 ASN A C 1
ATOM 693 O O . ASN A 1 89 ? -19.809 -5.258 22.880 1.00 31.30 89 ASN A O 1
ATOM 697 N N . PHE A 1 90 ? -17.958 -4.219 22.172 1.00 42.22 90 PHE A N 1
ATOM 698 C CA . PHE A 1 90 ? -18.417 -4.126 20.774 1.00 42.22 90 PHE A CA 1
ATOM 699 C C . PHE A 1 90 ? -17.744 -5.130 19.824 1.00 42.22 90 PHE A C 1
ATOM 701 O O . PHE A 1 90 ? -18.361 -5.555 18.853 1.00 42.22 90 PHE A O 1
ATOM 708 N N . LEU A 1 91 ? -16.521 -5.589 20.137 1.00 38.19 91 LEU A N 1
ATOM 709 C CA . LEU A 1 91 ? -15.802 -6.583 19.321 1.00 38.19 91 LEU A CA 1
ATOM 710 C C . LEU A 1 91 ? -16.502 -7.958 19.317 1.00 38.19 91 LEU A C 1
ATOM 712 O O . LEU A 1 91 ? -16.505 -8.653 18.307 1.00 38.19 91 LEU A O 1
ATOM 716 N N . PHE A 1 92 ? -17.160 -8.318 20.425 1.00 35.03 92 PHE A N 1
ATOM 717 C CA . PHE A 1 92 ? -17.903 -9.577 20.559 1.00 35.03 92 PHE A CA 1
ATOM 718 C C . PHE A 1 92 ? -19.136 -9.672 19.653 1.00 35.03 92 PHE A C 1
ATOM 720 O O . PHE A 1 92 ? -19.623 -10.775 19.423 1.00 35.03 92 PHE A O 1
ATOM 727 N N . LYS A 1 93 ? -19.641 -8.547 19.129 1.00 36.50 93 LYS A N 1
ATOM 728 C CA . LYS A 1 93 ? -20.860 -8.540 18.313 1.00 36.50 93 LYS A CA 1
ATOM 729 C C . LYS A 1 93 ? -20.612 -8.857 16.838 1.00 36.50 93 LYS A C 1
ATOM 731 O O . LYS A 1 93 ? -21.568 -9.162 16.149 1.00 36.50 93 LYS A O 1
ATOM 736 N N . ILE A 1 94 ? -19.365 -8.781 16.364 1.00 42.31 94 ILE A N 1
ATOM 737 C CA . ILE A 1 94 ? -19.003 -9.110 14.972 1.00 42.31 94 ILE A CA 1
ATOM 738 C C . ILE A 1 94 ? -18.391 -10.514 14.875 1.00 42.31 94 ILE A C 1
ATOM 740 O O . ILE A 1 94 ? -18.560 -11.174 13.860 1.00 42.31 94 ILE A O 1
ATOM 744 N N . ILE A 1 95 ? -17.748 -11.009 15.940 1.00 42.16 95 ILE A N 1
ATOM 745 C C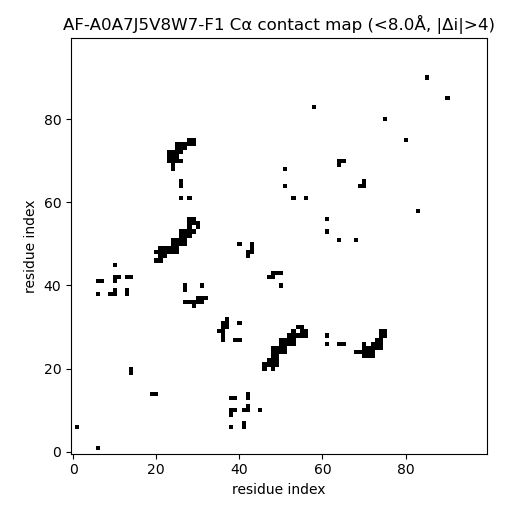A . ILE A 1 95 ? -17.224 -12.387 15.976 1.00 42.16 95 ILE A CA 1
ATOM 746 C C . ILE A 1 95 ? -18.357 -13.422 16.171 1.00 42.16 95 ILE A C 1
ATOM 748 O O . ILE A 1 95 ? -18.182 -14.567 15.791 1.00 42.16 95 ILE A O 1
ATOM 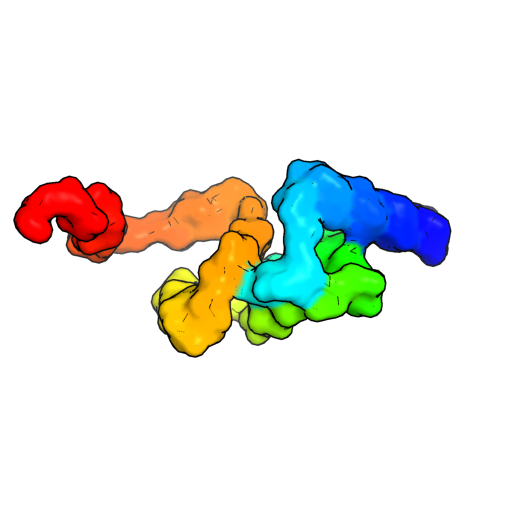752 N N . ASN A 1 96 ? -19.526 -13.022 16.695 1.00 30.27 96 ASN A N 1
ATOM 753 C CA . ASN A 1 96 ? -20.702 -13.893 16.884 1.00 30.27 96 ASN A CA 1
ATOM 754 C C . ASN A 1 96 ? -21.851 -13.612 15.887 1.00 30.27 96 ASN A C 1
ATOM 756 O O . ASN A 1 96 ? -23.014 -13.739 16.253 1.00 30.27 96 ASN A O 1
ATOM 760 N N . ILE A 1 97 ? -21.569 -13.182 14.651 1.00 40.53 97 ILE A N 1
ATOM 761 C CA . ILE A 1 97 ? -22.586 -13.204 13.575 1.00 40.53 97 ILE A CA 1
ATOM 762 C C . ILE A 1 97 ? -22.364 -14.465 12.737 1.00 40.53 97 ILE A C 1
ATOM 764 O O . ILE A 1 97 ? -22.040 -14.383 11.562 1.00 40.53 97 ILE A O 1
ATOM 768 N N . GLU A 1 98 ? -22.451 -15.615 13.393 1.00 39.34 98 GLU A N 1
ATOM 769 C CA . GLU A 1 98 ? -22.616 -16.959 12.833 1.00 39.34 98 GLU A CA 1
ATOM 770 C C . GLU A 1 98 ? -22.969 -17.838 14.038 1.00 39.34 98 GLU A C 1
ATOM 772 O O . GLU A 1 98 ? -22.082 -18.373 14.686 1.00 39.34 98 GLU A O 1
ATOM 777 N N . ASP A 1 99 ? -24.242 -17.794 14.442 1.00 34.44 99 ASP A N 1
ATOM 778 C CA . ASP A 1 99 ? -24.980 -18.841 15.170 1.00 34.44 99 ASP A CA 1
ATOM 779 C C . ASP A 1 99 ? -26.365 -18.270 15.545 1.00 34.44 99 ASP A C 1
ATOM 781 O O . ASP A 1 99 ? -26.596 -17.856 16.679 1.00 34.44 99 ASP A O 1
ATOM 785 N N . ASP A 1 100 ? -27.240 -18.161 14.538 1.00 32.94 100 ASP A N 1
ATOM 786 C CA . ASP A 1 100 ? -28.712 -18.265 14.620 1.00 32.94 100 ASP A CA 1
ATOM 787 C C . ASP A 1 100 ? -29.286 -18.454 13.201 1.00 32.94 100 ASP A C 1
ATOM 789 O O . ASP A 1 100 ? -28.990 -17.615 12.315 1.00 32.94 100 ASP A O 1
#

Mean predicted aligned error: 8.88 Å

Secondary structure (DSSP, 8-state):
---HHHHHHHHHHHHHHTT--TT-EEEE-S-TTSHHHHHHHHHHHHH--EEEE-SS--HHHHHHHHHHHT--B----HHHHHHT---TTSTHHHHT-S--

Foldseek 3Di:
DDDPVNLVVLLVCVCVVVVDALAAEEEQQDDCVDSVSVSVVSVCVVHNHHYHYDPHDDPVVSVVCCVVVVGPHYDDDVVSVVVPPDPDDPVVVVVPPPDD

Radius of gyration: 15.26 Å; Cα contacts (8 Å, |Δi|>4): 109; chains: 1; bounding box: 46×31×36 Å

Nearest PDB structures (foldseek):
  5gtd-assembly1_B  TM=8.841E-01  e=3.058E-04  Bacillus subtilis subsp. subtilis str. 168
  3g7s-assembly1_B  TM=9.660E-01  e=7.677E-04  Archaeoglobus fulgidus DSM 4304
  5bur-assembly1_B  TM=8.965E-01  e=5.174E-04  Bacillus subtilis subsp. subtilis str. 168
  3g7s-assembly1_A  TM=9.546E-01  e=1.217E-03  Archaeoglobus fulgidus DSM 4304
  5bur-assembly1_A  TM=8.466E-01  e=7.189E-04  Bacillus subtilis subsp. subtilis str. 168

pLDDT: mean 77.84, std 21.16, range [29.97, 95.81]

Solvent-accessible surface area (backbone atoms only — not comparable to full-atom values): 5997 Å² total; per-residue (Å²): 136,86,51,73,67,52,56,50,51,46,15,54,50,54,36,64,72,66,67,60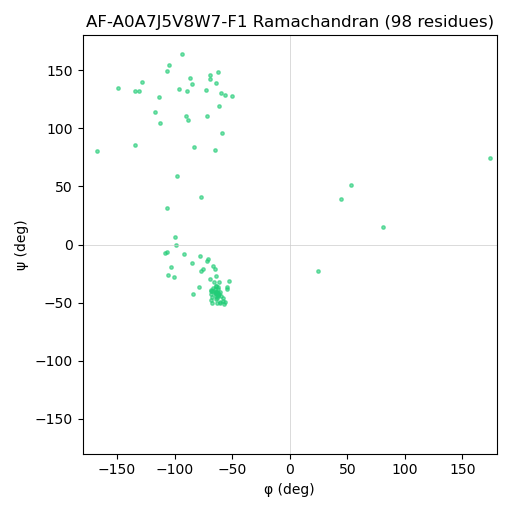,50,51,86,36,25,33,43,40,50,49,60,61,93,39,71,67,29,37,33,54,50,47,27,27,76,72,58,58,27,45,74,50,77,43,98,64,78,45,66,70,60,49,53,52,48,35,67,73,67,58,48,71,39,72,76,67,60,72,63,56,64,60,72,51,68,67,79,81,75,62,69,63,64,67,77,59,76,78,85,131